Protein AF-A0A2E6MIN7-F1 (afdb_monomer_lite)

pLDDT: mean 76.53, std 16.27, range [50.03, 96.69]

Radius of gyration: 25.52 Å; chains: 1; bounding box: 23×41×77 Å

Structure (mmCIF, N/CA/C/O backbone):
data_AF-A0A2E6MIN7-F1
#
_entry.id   AF-A0A2E6MIN7-F1
#
loop_
_atom_site.group_PDB
_atom_site.id
_atom_site.type_symbol
_atom_site.label_atom_id
_atom_site.label_alt_id
_atom_site.label_comp_id
_atom_site.label_asym_id
_atom_site.label_entity_id
_atom_site.label_seq_id
_atom_site.pdbx_PDB_ins_code
_atom_site.Cartn_x
_atom_site.Cartn_y
_atom_site.Cartn_z
_atom_site.occupancy
_atom_site.B_iso_or_equiv
_atom_site.auth_seq_id
_atom_site.auth_comp_id
_atom_site.auth_asym_id
_atom_site.auth_atom_id
_atom_site.pdbx_PDB_model_num
ATOM 1 N N . MET A 1 1 ? 9.452 26.436 -63.349 1.00 56.09 1 MET A N 1
ATOM 2 C CA . MET A 1 1 ? 8.655 26.312 -62.101 1.00 56.09 1 MET A CA 1
ATOM 3 C C . MET A 1 1 ? 8.506 24.886 -61.531 1.00 56.09 1 MET A C 1
ATOM 5 O O . MET A 1 1 ? 8.268 24.775 -60.336 1.00 56.09 1 MET A O 1
ATOM 9 N N . SER A 1 2 ? 8.643 23.792 -62.302 1.00 59.31 2 SER A N 1
ATOM 10 C CA . SER A 1 2 ? 8.271 22.436 -61.823 1.00 59.31 2 SER A CA 1
ATOM 11 C C . SER A 1 2 ? 9.261 21.749 -60.866 1.00 59.31 2 SER A C 1
ATOM 13 O O . SER A 1 2 ? 8.855 20.877 -60.108 1.00 59.31 2 SER A O 1
ATOM 15 N N . ARG A 1 3 ? 10.550 22.115 -60.871 1.00 57.53 3 ARG A N 1
ATOM 16 C CA . ARG A 1 3 ? 11.584 21.426 -60.064 1.00 57.53 3 ARG A CA 1
ATOM 17 C C . ARG A 1 3 ? 11.670 21.934 -58.620 1.00 57.53 3 ARG A C 1
ATOM 19 O O . ARG A 1 3 ? 11.989 21.172 -57.721 1.00 57.53 3 ARG A O 1
ATOM 26 N N . PHE A 1 4 ? 11.285 23.191 -58.398 1.00 54.50 4 PHE A N 1
ATOM 27 C CA . PHE A 1 4 ? 11.247 23.816 -57.072 1.00 54.50 4 PHE A CA 1
ATOM 28 C C . PHE A 1 4 ? 10.033 23.347 -56.249 1.00 54.50 4 PHE A C 1
ATOM 30 O O . PHE A 1 4 ? 10.153 23.096 -55.059 1.00 54.50 4 PHE A O 1
ATOM 37 N N . ARG A 1 5 ? 8.874 23.134 -56.896 1.00 55.38 5 ARG A N 1
ATOM 38 C CA . ARG A 1 5 ? 7.663 22.597 -56.242 1.00 55.38 5 ARG A CA 1
ATOM 39 C C . ARG A 1 5 ? 7.822 21.141 -55.792 1.00 55.38 5 ARG A C 1
ATOM 41 O O . ARG A 1 5 ? 7.343 20.800 -54.722 1.00 55.38 5 ARG A O 1
ATOM 48 N N . ILE A 1 6 ? 8.514 20.307 -56.571 1.00 58.72 6 ILE A N 1
ATOM 49 C CA . ILE A 1 6 ? 8.763 18.895 -56.223 1.00 58.72 6 ILE A CA 1
ATOM 50 C C . ILE A 1 6 ? 9.726 18.785 -55.032 1.00 58.72 6 ILE A C 1
ATOM 52 O O . ILE A 1 6 ? 9.482 18.001 -54.123 1.00 58.72 6 ILE A O 1
ATOM 56 N N . LEU A 1 7 ? 10.763 19.627 -54.984 1.00 60.31 7 LEU A N 1
ATOM 57 C CA . LEU A 1 7 ? 11.742 19.617 -53.894 1.00 60.31 7 LEU A CA 1
ATOM 58 C C . LEU A 1 7 ? 11.143 20.124 -52.571 1.00 60.31 7 LEU A C 1
ATOM 60 O O . LEU A 1 7 ? 11.404 19.541 -51.525 1.00 60.31 7 LEU A O 1
ATOM 64 N N . VAL A 1 8 ? 10.269 21.137 -52.617 1.00 59.44 8 VAL A N 1
ATOM 65 C CA . VAL A 1 8 ? 9.538 21.635 -51.436 1.00 59.44 8 VAL A CA 1
ATOM 66 C C . VAL A 1 8 ? 8.522 20.609 -50.921 1.00 59.44 8 VAL A C 1
ATOM 68 O O . VAL A 1 8 ? 8.422 20.420 -49.715 1.00 59.44 8 VAL A O 1
ATOM 71 N N . ILE A 1 9 ? 7.813 19.895 -51.805 1.00 58.34 9 ILE A N 1
ATOM 72 C CA . ILE A 1 9 ? 6.872 18.836 -51.399 1.00 58.34 9 ILE A CA 1
ATOM 73 C C . ILE A 1 9 ? 7.621 17.661 -50.755 1.00 58.34 9 ILE A C 1
ATOM 75 O O . ILE A 1 9 ? 7.206 17.213 -49.692 1.00 58.34 9 ILE A O 1
ATOM 79 N N . SER A 1 10 ? 8.760 17.230 -51.314 1.00 57.97 10 SER A N 1
ATOM 80 C CA . SER A 1 10 ? 9.603 16.200 -50.686 1.00 57.97 10 SER A CA 1
ATOM 81 C C . SER A 1 10 ? 10.180 16.639 -49.335 1.00 57.97 10 SER A C 1
ATOM 83 O O . SER A 1 10 ? 10.251 15.831 -48.410 1.00 57.97 10 SER A O 1
ATOM 85 N N . PHE A 1 11 ? 10.549 17.915 -49.189 1.00 55.34 11 PHE A N 1
ATOM 86 C CA . PHE A 1 11 ? 11.073 18.457 -47.933 1.00 55.34 11 PHE A CA 1
ATOM 87 C C . PHE A 1 11 ? 9.990 18.552 -46.842 1.00 55.34 11 PHE A C 1
ATOM 89 O O . PHE A 1 11 ? 10.233 18.197 -45.691 1.00 55.34 11 PHE A O 1
ATOM 96 N N . VAL A 1 12 ? 8.762 18.942 -47.208 1.00 58.62 12 VAL A N 1
ATOM 97 C CA . VAL A 1 12 ? 7.612 19.008 -46.286 1.00 58.62 12 VAL A CA 1
ATOM 98 C C . VAL A 1 12 ? 7.141 17.610 -45.867 1.00 58.62 12 VAL A C 1
ATOM 100 O O . VAL A 1 12 ? 6.808 17.411 -44.702 1.00 58.62 12 VAL A O 1
ATOM 103 N N . THR A 1 13 ? 7.190 16.615 -46.761 1.00 57.72 13 THR A N 1
ATOM 104 C CA . THR A 1 13 ? 6.893 15.218 -46.393 1.00 57.72 13 THR A CA 1
ATOM 105 C C . THR A 1 13 ? 7.968 14.592 -45.505 1.00 57.72 13 THR A C 1
ATOM 107 O O . THR A 1 13 ? 7.644 13.770 -44.655 1.00 57.72 13 THR A O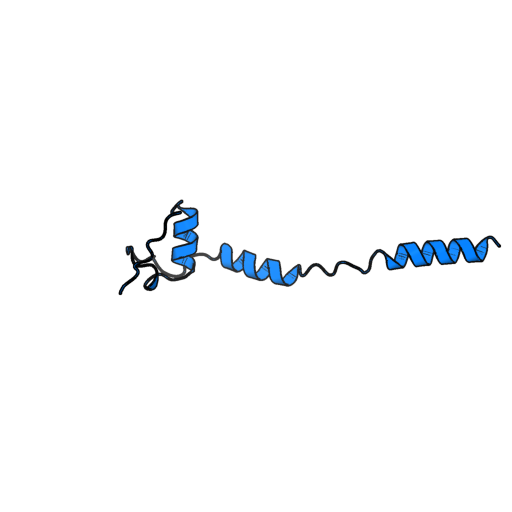 1
ATOM 110 N N . PHE A 1 14 ? 9.236 14.992 -45.652 1.00 51.19 14 PHE A N 1
ATOM 111 C CA . PHE A 1 14 ? 10.329 14.492 -44.812 1.00 51.19 14 PHE A CA 1
ATOM 112 C C . PHE A 1 14 ? 10.294 15.100 -43.400 1.00 51.19 14 PHE A C 1
ATOM 114 O O . PHE A 1 14 ? 10.559 14.412 -42.418 1.00 51.19 14 PHE A O 1
ATOM 121 N N . SER A 1 15 ? 9.882 16.366 -43.274 1.00 54.91 15 SER A N 1
ATOM 122 C CA . SER A 1 15 ? 9.828 17.062 -41.983 1.00 54.91 15 SER A CA 1
ATOM 123 C C . SER A 1 15 ? 8.662 16.632 -41.077 1.00 54.91 15 SER A C 1
ATOM 125 O O . SER A 1 15 ? 8.695 16.923 -39.883 1.00 54.91 15 SER A O 1
ATOM 127 N N . PHE A 1 16 ? 7.651 15.927 -41.600 1.00 50.03 16 PHE A N 1
ATOM 128 C CA . PHE A 1 16 ? 6.512 15.434 -40.808 1.00 50.03 16 PHE A CA 1
ATOM 129 C C . PHE A 1 16 ? 6.793 14.091 -40.100 1.00 50.03 16 PHE A C 1
ATOM 131 O O . PHE A 1 16 ? 6.012 13.658 -39.260 1.00 50.03 16 PHE A O 1
ATOM 138 N N . MET A 1 17 ? 7.934 13.450 -40.388 1.00 53.84 17 MET A N 1
ATOM 139 C CA . MET A 1 17 ? 8.332 12.150 -39.828 1.00 53.84 17 MET A CA 1
ATOM 140 C C . MET A 1 17 ? 9.430 12.264 -38.752 1.00 53.84 17 MET A C 1
ATOM 142 O O . MET A 1 17 ? 10.173 11.319 -38.517 1.00 53.84 17 MET A O 1
ATOM 146 N N . GLY A 1 18 ? 9.566 13.432 -38.113 1.00 51.41 18 GLY A N 1
ATOM 147 C CA . GLY A 1 18 ? 10.532 13.676 -37.028 1.00 51.41 18 GLY A CA 1
ATOM 148 C C . GLY A 1 18 ? 9.904 14.017 -35.671 1.00 51.41 18 GLY A C 1
ATOM 149 O O . GLY A 1 18 ? 10.625 14.371 -34.746 1.00 51.41 18 GLY A O 1
ATOM 150 N N . GLY A 1 19 ? 8.572 13.969 -35.551 1.00 52.81 19 GLY A N 1
ATOM 151 C CA . GLY A 1 19 ? 7.838 14.578 -34.433 1.00 52.81 19 GLY A CA 1
ATOM 152 C C . GLY A 1 19 ? 7.432 13.670 -33.267 1.00 52.81 19 GLY A C 1
ATOM 153 O O . GLY A 1 19 ? 6.834 14.172 -32.323 1.00 52.81 19 GLY A O 1
ATOM 154 N N . LEU A 1 20 ? 7.716 12.366 -33.290 1.00 57.34 20 LEU A N 1
ATOM 155 C CA . LEU A 1 20 ? 7.304 11.450 -32.217 1.00 57.34 20 LEU A CA 1
ATOM 156 C C . LEU A 1 20 ? 8.456 10.525 -31.826 1.00 57.34 20 LEU A C 1
ATOM 158 O O . LEU A 1 20 ? 8.457 9.334 -32.128 1.00 57.34 20 LEU A O 1
ATOM 162 N N . VAL A 1 21 ? 9.433 11.070 -31.100 1.00 58.03 21 VAL A N 1
ATOM 163 C CA . VAL A 1 21 ? 10.191 10.238 -30.160 1.00 58.03 21 VAL A CA 1
ATOM 164 C C . VAL A 1 21 ? 9.199 9.842 -29.068 1.00 58.03 21 VAL A C 1
ATOM 166 O O . VAL A 1 21 ? 8.968 10.576 -28.112 1.00 58.03 21 VAL A O 1
ATOM 169 N N . THR A 1 22 ? 8.528 8.712 -29.274 1.00 63.12 22 THR A N 1
ATOM 170 C CA . THR A 1 22 ? 7.777 8.036 -28.215 1.00 63.12 22 THR A CA 1
ATOM 171 C C . THR A 1 22 ? 8.815 7.430 -27.271 1.00 63.12 22 THR A C 1
ATOM 173 O O . THR A 1 22 ? 9.733 6.774 -27.772 1.00 63.12 22 THR A O 1
ATOM 176 N N . PRO A 1 23 ? 8.738 7.636 -25.944 1.00 61.09 23 PRO A N 1
ATOM 177 C CA . PRO A 1 23 ? 9.708 7.090 -24.997 1.00 61.09 23 PRO A CA 1
ATOM 178 C C . PRO A 1 23 ? 9.487 5.581 -24.780 1.00 61.09 23 PRO A C 1
ATOM 180 O O . PRO A 1 23 ? 9.261 5.140 -23.660 1.00 61.09 23 PRO A O 1
ATOM 183 N N . ALA A 1 24 ? 9.586 4.791 -25.856 1.00 61.22 24 ALA A N 1
ATOM 184 C CA . ALA A 1 24 ? 9.393 3.340 -25.872 1.00 61.22 24 ALA A CA 1
ATOM 185 C C . ALA A 1 24 ? 10.264 2.609 -24.836 1.00 61.22 24 ALA A C 1
ATOM 187 O O . ALA A 1 24 ? 9.860 1.579 -24.313 1.00 61.22 24 ALA A O 1
ATOM 188 N N . SER A 1 25 ? 11.442 3.148 -24.502 1.00 63.12 25 SER A N 1
ATOM 189 C CA . SER A 1 25 ? 12.343 2.558 -23.507 1.00 63.12 25 SER A CA 1
ATOM 190 C C . SER A 1 25 ? 11.868 2.733 -22.063 1.00 63.12 25 SER A C 1
ATOM 192 O O . SER A 1 25 ? 12.115 1.854 -21.252 1.00 63.12 25 SER A O 1
ATOM 194 N N . ALA A 1 26 ? 11.183 3.835 -21.738 1.00 62.69 26 ALA A N 1
ATOM 195 C CA . ALA A 1 26 ? 10.702 4.092 -20.377 1.00 62.69 26 ALA A CA 1
ATOM 196 C C . ALA A 1 26 ? 9.461 3.254 -20.040 1.00 62.69 26 ALA A C 1
ATOM 198 O O . ALA A 1 26 ? 9.225 2.930 -18.884 1.00 62.69 26 ALA A O 1
ATOM 199 N N . GLN A 1 27 ? 8.671 2.902 -21.056 1.00 58.66 27 GLN A N 1
ATOM 200 C CA . GLN A 1 27 ? 7.501 2.042 -20.893 1.00 58.66 27 GLN A CA 1
ATOM 201 C C . GLN A 1 27 ? 7.915 0.581 -20.669 1.00 58.66 27 GLN A C 1
ATOM 203 O O . GLN A 1 27 ? 7.345 -0.086 -19.829 1.00 58.66 27 GLN A O 1
ATOM 208 N N . ILE A 1 28 ? 8.960 0.080 -21.335 1.00 61.69 28 ILE A N 1
ATOM 209 C CA . ILE A 1 28 ? 9.388 -1.319 -21.142 1.00 61.69 28 ILE A CA 1
ATOM 210 C C . ILE A 1 28 ? 9.846 -1.592 -19.698 1.00 61.69 28 ILE A C 1
ATOM 212 O O . ILE A 1 28 ? 9.518 -2.635 -19.147 1.00 61.69 28 ILE A O 1
ATOM 216 N N . GLU A 1 29 ? 10.538 -0.645 -19.065 1.00 70.38 29 GLU A N 1
ATOM 217 C CA . GLU A 1 29 ? 11.023 -0.798 -17.685 1.00 70.38 29 GLU A CA 1
ATOM 218 C C . GLU A 1 29 ? 9.879 -0.861 -16.658 1.00 70.38 29 GLU A C 1
ATOM 220 O O . GLU A 1 29 ? 9.876 -1.727 -15.786 1.00 70.38 29 GLU A O 1
ATOM 225 N N . VAL A 1 30 ? 8.865 -0.001 -16.799 1.00 70.69 30 VAL A N 1
ATOM 226 C CA . VAL A 1 30 ? 7.685 -0.005 -15.917 1.00 70.69 30 VAL A CA 1
ATOM 227 C C . VAL A 1 30 ? 6.870 -1.285 -16.105 1.00 70.69 30 VAL A C 1
ATOM 229 O O . VAL A 1 30 ? 6.432 -1.894 -15.129 1.00 70.69 30 VAL A O 1
ATOM 232 N N . GLU A 1 31 ? 6.686 -1.724 -17.347 1.00 72.56 31 GLU A N 1
ATOM 233 C CA . GLU A 1 31 ? 5.957 -2.948 -17.661 1.00 72.56 31 GLU A CA 1
ATOM 234 C C . GLU A 1 31 ? 6.635 -4.195 -17.072 1.00 72.56 31 GLU A C 1
ATOM 236 O O . GLU A 1 31 ? 5.938 -5.050 -16.519 1.00 72.56 31 GLU A O 1
ATOM 241 N N . ASP A 1 32 ? 7.969 -4.276 -17.127 1.00 77.88 32 ASP A N 1
ATOM 242 C CA . ASP A 1 32 ? 8.742 -5.377 -16.540 1.00 77.88 32 ASP A CA 1
ATOM 243 C C . ASP A 1 32 ? 8.611 -5.413 -15.008 1.00 77.88 32 ASP A C 1
ATOM 245 O O . ASP A 1 32 ? 8.442 -6.483 -14.412 1.00 77.88 32 ASP A O 1
ATOM 249 N N . GLU A 1 33 ? 8.599 -4.250 -14.352 1.00 74.75 33 GLU A N 1
ATOM 250 C CA . GLU A 1 33 ? 8.336 -4.163 -12.915 1.00 74.75 33 GLU A CA 1
ATOM 251 C C . GLU A 1 33 ? 6.919 -4.668 -12.578 1.00 74.75 33 GLU A C 1
ATOM 253 O O . GLU A 1 33 ? 6.730 -5.478 -11.662 1.00 74.75 33 GLU A O 1
ATOM 258 N N . LEU A 1 34 ? 5.901 -4.267 -13.346 1.00 79.38 34 LEU A N 1
ATOM 259 C CA . LEU A 1 34 ? 4.508 -4.661 -13.108 1.00 79.38 34 LEU A CA 1
ATOM 260 C C . LEU A 1 34 ? 4.259 -6.172 -13.229 1.00 79.38 34 LEU A C 1
ATOM 262 O O . LEU A 1 34 ? 3.303 -6.667 -12.635 1.00 79.38 34 LEU A O 1
ATOM 266 N N . VAL A 1 35 ? 5.102 -6.921 -13.936 1.00 84.56 35 VAL A N 1
ATOM 267 C CA . VAL A 1 35 ? 4.966 -8.385 -14.057 1.00 84.56 35 VAL A CA 1
ATOM 268 C C . VAL A 1 35 ? 5.972 -9.169 -13.219 1.00 84.56 35 VAL A C 1
ATOM 270 O O . VAL A 1 35 ? 5.910 -10.397 -13.192 1.00 84.56 35 VAL A O 1
ATOM 273 N N . MET A 1 36 ? 6.870 -8.486 -12.505 1.00 83.69 36 MET A N 1
ATOM 274 C CA . MET A 1 36 ? 7.905 -9.124 -11.693 1.00 83.69 36 MET A CA 1
ATOM 275 C C . MET A 1 36 ? 7.315 -10.138 -10.701 1.00 83.69 36 MET A C 1
ATOM 277 O O . MET A 1 36 ? 6.401 -9.819 -9.934 1.00 83.69 36 MET A O 1
ATOM 281 N N . GLU A 1 37 ? 7.865 -11.352 -10.695 1.00 86.12 37 GLU A N 1
ATOM 282 C CA . GLU A 1 37 ? 7.479 -12.414 -9.765 1.00 86.12 37 GLU A CA 1
ATOM 283 C C . GLU A 1 37 ? 7.916 -12.086 -8.330 1.00 86.12 37 GLU A C 1
ATOM 285 O O . GLU A 1 37 ? 8.941 -11.443 -8.098 1.00 86.12 37 GLU A O 1
ATOM 290 N N . ARG A 1 38 ? 7.128 -12.533 -7.348 1.00 84.50 38 ARG A N 1
ATOM 291 C CA . ARG A 1 38 ? 7.406 -12.312 -5.926 1.00 84.50 38 ARG A CA 1
ATOM 292 C C . ARG A 1 38 ? 8.671 -13.055 -5.478 1.00 84.50 38 ARG A C 1
ATOM 294 O O . ARG A 1 38 ? 8.673 -14.284 -5.504 1.00 84.50 38 ARG A O 1
ATOM 301 N N . PRO A 1 39 ? 9.693 -12.359 -4.943 1.00 83.94 39 PRO A N 1
ATOM 302 C CA . PRO A 1 39 ? 10.866 -13.027 -4.374 1.00 83.94 39 PRO A CA 1
ATOM 303 C C . PRO A 1 39 ? 10.600 -13.666 -3.002 1.00 83.94 39 PRO A C 1
ATOM 305 O O . PRO A 1 39 ? 11.329 -14.565 -2.588 1.00 83.94 39 PRO A O 1
ATOM 308 N N . ILE A 1 40 ? 9.585 -13.180 -2.276 1.00 84.44 40 ILE A N 1
ATOM 309 C CA . ILE A 1 40 ? 9.229 -13.611 -0.918 1.00 84.44 40 ILE A CA 1
ATOM 310 C C . ILE A 1 40 ? 7.712 -13.827 -0.782 1.00 84.44 40 ILE A C 1
ATOM 312 O O . ILE A 1 40 ? 6.940 -13.209 -1.522 1.00 84.44 40 ILE A O 1
ATOM 316 N N . PRO A 1 41 ? 7.260 -14.687 0.153 1.00 86.75 41 PRO A N 1
ATOM 317 C CA . PRO A 1 41 ? 5.839 -14.849 0.448 1.00 86.75 41 PRO A CA 1
ATOM 318 C C . PRO A 1 41 ? 5.209 -13.549 0.951 1.00 86.75 41 PRO A C 1
ATOM 320 O O . PRO A 1 41 ? 5.848 -12.807 1.694 1.00 86.75 41 PRO A O 1
ATOM 323 N N . ALA A 1 42 ? 3.946 -13.319 0.591 1.00 86.81 42 ALA A N 1
ATOM 324 C CA . ALA A 1 42 ? 3.228 -12.132 1.034 1.00 86.81 42 ALA A CA 1
ATOM 325 C C . ALA A 1 42 ? 2.810 -12.202 2.507 1.00 86.81 42 ALA A C 1
ATOM 327 O O . ALA A 1 42 ? 2.421 -13.263 3.008 1.00 86.81 42 ALA A O 1
ATOM 328 N N . LEU A 1 43 ? 2.827 -11.052 3.176 1.00 87.50 43 LEU A N 1
ATOM 329 C CA . LEU A 1 43 ? 2.263 -10.876 4.506 1.00 87.50 43 LEU A CA 1
ATOM 330 C C . LEU A 1 43 ? 0.732 -10.987 4.470 1.00 87.50 43 LEU A C 1
ATOM 332 O O . LEU A 1 43 ? 0.060 -10.441 3.595 1.00 87.50 43 LEU A O 1
ATOM 336 N N . ASN A 1 44 ? 0.162 -11.654 5.474 1.00 90.88 44 ASN A N 1
ATOM 337 C CA . ASN A 1 44 ? -1.284 -11.683 5.690 1.00 90.88 44 ASN A CA 1
ATOM 338 C C . ASN A 1 44 ? -1.685 -10.562 6.663 1.00 90.88 44 ASN A C 1
ATOM 340 O O . ASN A 1 44 ? -1.850 -10.803 7.859 1.00 90.88 44 ASN A O 1
ATOM 344 N N . THR A 1 45 ? -1.782 -9.334 6.150 1.00 92.25 45 THR A N 1
ATOM 345 C CA . THR A 1 45 ? -2.127 -8.125 6.915 1.00 92.25 45 THR A CA 1
ATOM 346 C C . THR A 1 45 ? -3.154 -7.272 6.164 1.00 92.25 45 THR A C 1
ATOM 348 O O . THR A 1 45 ? -3.322 -7.395 4.951 1.00 92.25 45 THR A O 1
ATOM 351 N N . ILE A 1 46 ? -3.866 -6.418 6.902 1.00 91.50 46 ILE A N 1
ATOM 352 C CA . ILE A 1 46 ? -4.776 -5.393 6.356 1.00 91.50 46 ILE A CA 1
ATOM 353 C C . ILE A 1 46 ? -4.138 -3.997 6.347 1.00 91.50 46 ILE A C 1
ATOM 355 O O . ILE A 1 46 ? -4.729 -3.060 5.811 1.00 91.50 46 ILE A O 1
ATOM 359 N N . TRP A 1 47 ? -2.950 -3.863 6.941 1.00 94.06 47 TRP A N 1
ATOM 360 C CA . TRP A 1 47 ? -2.207 -2.614 7.063 1.00 94.06 47 TRP A CA 1
ATOM 361 C C . TRP A 1 47 ? -1.349 -2.386 5.822 1.00 94.06 47 TRP A C 1
ATOM 363 O O . TRP A 1 47 ? -0.373 -3.096 5.588 1.00 94.06 47 TRP A O 1
ATOM 373 N N . ILE A 1 48 ? -1.721 -1.396 5.008 1.00 93.81 48 ILE A N 1
ATOM 374 C CA . ILE A 1 48 ? -1.055 -1.137 3.726 1.00 93.81 48 ILE A CA 1
ATOM 375 C C . ILE A 1 48 ? 0.381 -0.623 3.907 1.00 93.81 48 ILE A C 1
ATOM 377 O O . ILE A 1 48 ? 1.222 -0.880 3.052 1.00 93.81 48 ILE A O 1
ATOM 381 N N . GLU A 1 49 ? 0.691 0.049 5.021 1.00 92.75 49 GLU A N 1
ATOM 382 C CA . GLU A 1 49 ? 2.052 0.504 5.344 1.00 92.75 49 GLU A CA 1
ATOM 383 C C . GLU A 1 49 ? 3.047 -0.624 5.657 1.00 92.75 49 GLU A C 1
ATOM 385 O O . GLU A 1 49 ? 4.256 -0.405 5.600 1.00 92.75 49 GLU A O 1
ATOM 390 N N . GLU A 1 50 ? 2.558 -1.821 5.975 1.00 94.94 50 GLU A N 1
ATOM 391 C CA . GLU A 1 50 ? 3.394 -3.002 6.218 1.00 94.94 50 GLU A CA 1
ATOM 392 C C . GLU A 1 50 ? 3.619 -3.822 4.940 1.00 94.94 50 GLU A C 1
ATOM 394 O O . GLU A 1 50 ? 4.387 -4.784 4.947 1.00 94.94 50 GLU A O 1
ATOM 399 N N . MET A 1 51 ? 2.944 -3.455 3.848 1.00 92.88 51 MET A N 1
ATOM 400 C CA . MET A 1 51 ? 3.010 -4.146 2.568 1.00 92.88 51 MET A CA 1
ATOM 401 C C . MET A 1 51 ? 4.056 -3.508 1.652 1.00 92.88 51 MET A C 1
ATOM 403 O O . MET A 1 51 ? 4.190 -2.290 1.535 1.00 92.88 51 MET A O 1
ATOM 407 N N . THR A 1 52 ? 4.766 -4.352 0.920 1.00 91.75 52 THR A N 1
ATOM 408 C CA . THR A 1 52 ? 5.569 -3.960 -0.233 1.00 91.75 52 THR A CA 1
ATOM 409 C C . THR A 1 52 ? 4.674 -3.566 -1.407 1.00 91.75 52 THR A C 1
A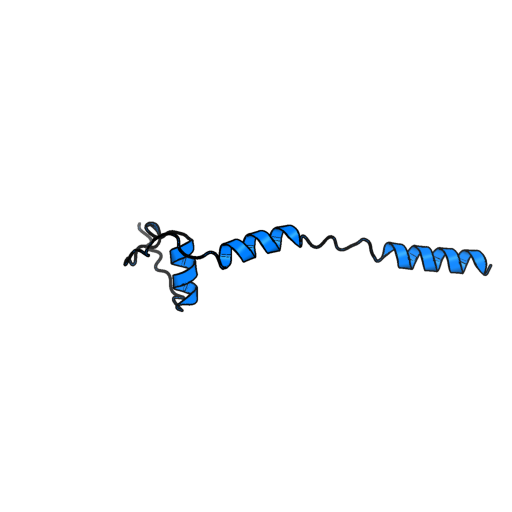TOM 411 O O . THR A 1 52 ? 3.518 -3.981 -1.530 1.00 91.75 52 THR A O 1
ATOM 414 N N . TRP A 1 53 ? 5.229 -2.798 -2.342 1.00 90.50 53 TRP A N 1
ATOM 415 C CA . TRP A 1 53 ? 4.498 -2.380 -3.538 1.00 90.50 53 TRP A CA 1
ATOM 416 C C . TRP A 1 53 ? 4.026 -3.572 -4.395 1.00 90.50 53 TRP A C 1
ATOM 418 O O . TRP A 1 53 ? 2.940 -3.519 -4.970 1.00 90.50 53 TRP A O 1
ATOM 428 N N . ILE A 1 54 ? 4.799 -4.666 -4.430 1.00 91.88 54 ILE A N 1
ATOM 429 C CA . ILE A 1 54 ? 4.439 -5.910 -5.124 1.00 91.88 54 ILE A CA 1
ATOM 430 C C . ILE A 1 54 ? 3.207 -6.549 -4.483 1.00 91.88 54 ILE A C 1
ATOM 432 O O . ILE A 1 54 ? 2.294 -6.997 -5.175 1.00 91.88 54 ILE A O 1
ATOM 436 N N . GLU A 1 55 ? 3.133 -6.552 -3.153 1.00 92.31 55 GLU A N 1
ATOM 437 C CA . GLU A 1 55 ? 1.973 -7.086 -2.445 1.00 92.31 55 GLU A CA 1
ATOM 438 C C . GLU A 1 55 ? 0.713 -6.268 -2.7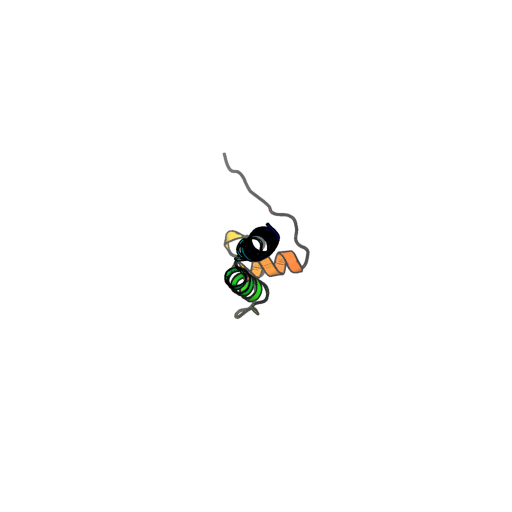19 1.00 92.31 55 GLU A C 1
ATOM 440 O O . GLU A 1 55 ? -0.349 -6.849 -2.941 1.00 92.31 55 GLU A O 1
ATOM 445 N N . ILE A 1 56 ? 0.842 -4.940 -2.789 1.00 92.62 56 ILE A N 1
ATOM 446 C CA . ILE A 1 56 ? -0.253 -4.032 -3.154 1.00 92.62 56 ILE A CA 1
ATOM 447 C C . ILE A 1 56 ? -0.693 -4.268 -4.607 1.00 92.62 56 ILE A C 1
ATOM 449 O O . ILE A 1 56 ? -1.889 -4.387 -4.870 1.00 92.62 56 ILE A O 1
ATOM 453 N N . ARG A 1 57 ? 0.248 -4.384 -5.551 1.00 92.00 57 ARG A N 1
ATOM 454 C CA . ARG A 1 57 ? -0.030 -4.676 -6.96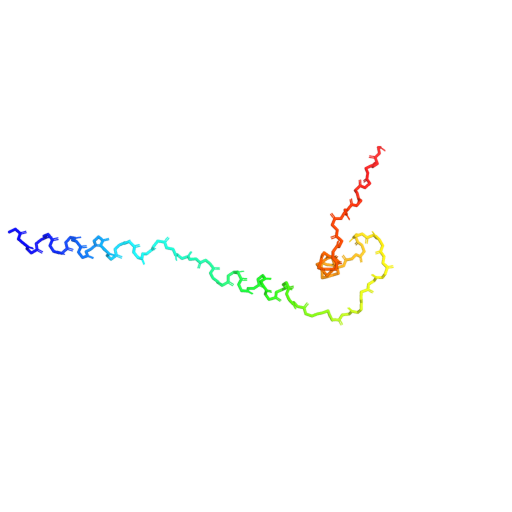8 1.00 92.00 57 ARG A CA 1
ATOM 455 C C . ARG A 1 57 ? -0.851 -5.952 -7.128 1.00 92.00 57 ARG A C 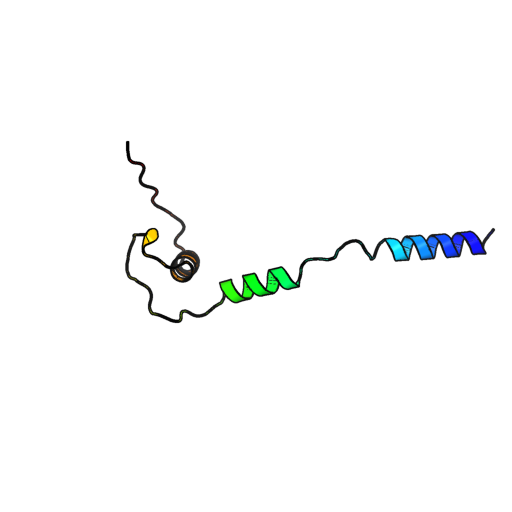1
ATOM 457 O O . ARG A 1 57 ? -1.880 -5.959 -7.800 1.00 92.00 57 ARG A O 1
ATOM 464 N N . ASP A 1 58 ? -0.417 -7.024 -6.485 1.00 91.81 58 ASP A N 1
ATOM 465 C CA . ASP A 1 58 ? -1.086 -8.316 -6.594 1.00 91.81 58 ASP A CA 1
ATOM 466 C C . ASP A 1 58 ? -2.428 -8.310 -5.847 1.00 91.81 58 ASP A C 1
ATOM 468 O O . ASP A 1 58 ? -3.401 -8.880 -6.326 1.00 91.81 58 ASP A O 1
ATOM 472 N N . ALA A 1 59 ? -2.538 -7.585 -4.729 1.00 92.44 59 ALA A N 1
ATOM 473 C CA . ALA A 1 59 ? -3.810 -7.332 -4.056 1.00 92.44 59 ALA A CA 1
ATOM 474 C C . ALA A 1 59 ? -4.834 -6.645 -4.981 1.00 92.44 59 ALA A C 1
ATOM 476 O O . ALA A 1 59 ? -6.014 -7.014 -4.965 1.00 92.44 59 ALA A O 1
ATOM 477 N N . LEU A 1 60 ? -4.394 -5.685 -5.803 1.00 93.06 60 LEU A N 1
ATOM 478 C CA . LEU A 1 60 ? -5.222 -5.055 -6.836 1.00 93.06 60 LEU A CA 1
ATOM 479 C C . LEU A 1 60 ? -5.599 -6.056 -7.942 1.00 93.06 60 LEU A C 1
ATOM 481 O O . LEU A 1 60 ? -6.761 -6.090 -8.355 1.00 93.06 60 LEU A O 1
ATOM 485 N N . ALA A 1 61 ? -4.655 -6.893 -8.388 1.00 91.50 61 ALA A N 1
ATOM 486 C CA . ALA A 1 61 ? -4.893 -7.935 -9.393 1.00 91.50 61 ALA A CA 1
ATOM 487 C C . ALA A 1 61 ? -5.879 -9.017 -8.906 1.00 91.50 61 ALA A C 1
ATOM 489 O O . ALA A 1 61 ? -6.730 -9.471 -9.668 1.00 91.50 61 ALA A O 1
ATOM 490 N N . GLU A 1 62 ? -5.837 -9.362 -7.617 1.00 93.19 62 GLU A N 1
ATOM 491 C CA . GLU A 1 62 ? -6.803 -10.232 -6.930 1.00 93.19 62 GLU A CA 1
ATOM 492 C C . GLU A 1 62 ? -8.189 -9.579 -6.757 1.00 93.19 62 GLU A C 1
ATOM 494 O O . GLU A 1 62 ? -9.130 -10.224 -6.293 1.00 93.19 62 GLU A O 1
ATOM 499 N N . GLY A 1 63 ? -8.337 -8.300 -7.114 1.00 96.19 63 GLY A N 1
ATOM 500 C CA . GLY A 1 63 ? -9.620 -7.602 -7.137 1.00 96.19 63 GLY A CA 1
ATOM 501 C C . GLY A 1 63 ? -9.924 -6.758 -5.900 1.00 96.19 63 GLY A C 1
ATOM 502 O O . GLY A 1 63 ? -11.064 -6.313 -5.747 1.00 96.19 63 GLY A O 1
ATOM 503 N N . LYS A 1 64 ? -8.949 -6.482 -5.026 1.00 94.56 64 LYS A N 1
ATOM 504 C CA . LYS A 1 64 ? -9.133 -5.496 -3.947 1.00 94.56 64 LYS A CA 1
ATOM 505 C C . LYS A 1 64 ? -9.155 -4.099 -4.566 1.00 94.56 64 LYS A C 1
ATOM 507 O O . LYS A 1 64 ? -8.280 -3.745 -5.344 1.00 94.56 64 LYS A O 1
ATOM 512 N N . ARG A 1 65 ? -10.188 -3.307 -4.266 1.00 96.69 65 ARG A N 1
ATOM 513 C CA . ARG A 1 65 ? -10.395 -1.965 -4.862 1.00 96.69 65 ARG A CA 1
ATOM 514 C C . ARG A 1 65 ? -10.712 -0.881 -3.832 1.00 96.69 65 ARG A C 1
ATOM 516 O O . ARG A 1 65 ? -10.952 0.262 -4.205 1.00 96.69 65 ARG A O 1
ATOM 523 N N . THR A 1 66 ? -10.733 -1.245 -2.555 1.00 95.44 66 THR A N 1
ATOM 524 C CA . THR A 1 66 ? -11.102 -0.363 -1.447 1.00 95.44 66 THR A CA 1
ATOM 525 C C . THR A 1 66 ? -9.892 -0.175 -0.547 1.00 95.44 66 THR A C 1
ATOM 527 O O . THR A 1 66 ? -9.276 -1.161 -0.149 1.00 95.44 66 THR A O 1
ATOM 530 N N . ALA A 1 67 ? -9.581 1.075 -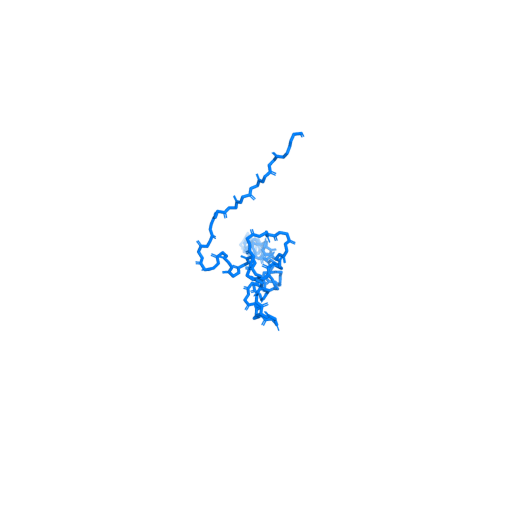0.207 1.00 94.75 67 ALA A N 1
ATOM 531 C CA . ALA A 1 67 ? -8.560 1.431 0.772 1.00 94.75 67 ALA A CA 1
ATOM 532 C C . ALA A 1 67 ? -9.217 2.097 1.989 1.00 94.75 67 ALA A C 1
ATOM 534 O O . ALA A 1 67 ? -10.197 2.831 1.845 1.00 94.75 67 ALA A O 1
ATOM 535 N N . ILE A 1 68 ? -8.676 1.842 3.180 1.00 94.00 68 ILE A N 1
ATOM 536 C CA . ILE A 1 68 ? -9.081 2.507 4.422 1.00 94.00 68 ILE A CA 1
ATOM 537 C C . ILE A 1 68 ? -8.051 3.597 4.703 1.00 94.00 68 ILE A C 1
ATOM 539 O O . ILE A 1 68 ? -6.867 3.304 4.833 1.00 94.00 68 ILE A O 1
ATOM 543 N N . VAL A 1 69 ? -8.503 4.846 4.799 1.00 94.00 69 VAL A N 1
ATOM 544 C CA . VAL A 1 69 ? -7.650 5.989 5.145 1.00 94.00 69 VAL A CA 1
ATOM 545 C C . VAL A 1 69 ? -8.131 6.541 6.487 1.00 94.00 69 VAL A C 1
ATOM 547 O O . VAL A 1 69 ? -9.092 7.313 6.512 1.00 94.00 69 VAL A O 1
ATOM 550 N N . PRO A 1 70 ? -7.544 6.111 7.618 1.00 90.81 70 PRO A N 1
ATOM 551 C CA . PRO A 1 70 ? -7.925 6.638 8.919 1.00 90.81 70 PRO A CA 1
ATOM 552 C C . PRO A 1 70 ? -7.444 8.088 9.054 1.00 90.81 70 PRO A C 1
ATOM 554 O O . PRO A 1 70 ? -6.275 8.392 8.829 1.00 90.81 70 PRO A O 1
ATOM 557 N N . THR A 1 71 ? -8.339 8.993 9.446 1.00 93.31 71 THR A N 1
ATOM 558 C CA . THR A 1 71 ? -8.002 10.389 9.759 1.00 93.31 71 THR A CA 1
ATOM 559 C C . THR A 1 71 ? -8.163 10.622 11.260 1.00 93.31 71 THR A C 1
ATOM 561 O O . THR A 1 71 ? -9.279 10.536 11.773 1.00 93.31 71 THR A O 1
ATOM 564 N N . GLY A 1 72 ? -7.060 10.890 11.963 1.00 90.25 72 GLY A N 1
ATOM 565 C CA . GLY A 1 72 ? -7.072 11.338 13.361 1.00 90.25 72 GLY A CA 1
ATOM 566 C C . GLY A 1 72 ? -7.275 12.854 13.474 1.00 90.25 72 GLY A C 1
ATOM 567 O O . GLY A 1 72 ? -6.975 13.577 12.523 1.00 90.25 72 GLY A O 1
ATOM 568 N N . GLY A 1 73 ? -7.799 13.316 14.615 1.00 65.88 73 GLY A N 1
ATOM 569 C CA . GLY A 1 73 ? -7.960 14.735 14.964 1.00 65.88 73 GLY A CA 1
ATOM 570 C C . GLY A 1 73 ? -6.959 15.192 16.012 1.00 65.88 73 GLY A C 1
ATOM 571 O O . GLY A 1 73 ? -6.584 14.345 16.855 1.00 65.88 73 GLY A O 1
#

Secondary structure (DSSP, 8-state):
-HHHHHHHHHHHHHHTTSS----HHHHHHHHHHHHPPPSSPPP--S-GGGS-HHHHHHHHHTT----------

Sequence (73 aa):
MSRFRILVISFVTFSFMGGLVTPASAQIEVEDELVMERPIPALNTIWIEEMTWIEIRDALAEGKRTAIVPTGG

Foldseek 3Di:
DPPVVVVVVVVVVVVVPPPDPDVPVVVVVVVCVLPDDDPDDFDPDLDVVVGDPNNVSVCVVVPDDDHDDDDDD